Protein AF-A0A3C1ZC88-F1 (afdb_monomer)

Mean predicted aligned error: 15.08 Å

Sequence (121 aa):
KWYNFDIPVSKLQEFANPIYDNAGNYLDNAIALLSGGNQGVNVSLDAVFFYRKDAIPPTSLLGDVNNDSEVSVADVTALVNIILENEAPSVKDYPSADVNKDGEVSVADVTALVNILMEQE

Foldseek 3Di:
DDDDAAAECVVCCVVDVVSDPDPVPDPDDPDDDDQDPDPDGDDDDDDGHDDYPPDDDPDPAQCNQVRPRDRDVVSLVSLVCQQVVDPFDFCVNRVSQCNVVPGGRDVVSSVSSVVVVVVVD

Secondary structure (DSSP, 8-state):
--------HHHHTTT-SSS-S-GGG--S-SS-----SSTT------------TTSPPS-PPTT--SSSSS-SHHHHHHHHHHHHH-SS--TTT-TTT--S-SSS-SHHHHHHHHHHHHTT-

Nearest PDB structures (foldseek):
  2ccl-assembly2_D  TM=8.349E-01  e=1.855E-02  Acetivibrio thermocellus
  1ohz-assembly1_B  TM=7.914E-01  e=2.383E-01  Acetivibrio thermocellus
  8x39-assembly1_B  TM=7.759E-01  e=4.511E-01  Acetivibrio thermocellus DSM 1313

Structure (mmCIF, N/CA/C/O backbone):
data_AF-A0A3C1ZC88-F1
#
_entry.id   AF-A0A3C1ZC88-F1
#
loop_
_atom_site.group_PDB
_atom_site.id
_atom_site.type_symbol
_atom_site.label_atom_id
_atom_site.label_alt_id
_atom_site.label_comp_id
_atom_site.label_asym_id
_atom_site.label_entity_id
_atom_site.label_seq_id
_atom_site.pdbx_PDB_ins_code
_atom_site.Cartn_x
_atom_site.Cartn_y
_atom_site.Cartn_z
_atom_site.occupancy
_atom_site.B_iso_or_equiv
_atom_site.auth_seq_id
_atom_site.auth_comp_id
_atom_site.auth_asym_id
_atom_site.auth_atom_id
_atom_site.pdbx_PDB_model_num
ATOM 1 N N . LYS A 1 1 ? -13.629 1.654 32.586 1.00 45.28 1 LYS A N 1
ATOM 2 C CA . LYS A 1 1 ? -12.463 0.975 31.965 1.00 45.28 1 LYS A CA 1
ATOM 3 C C . LYS A 1 1 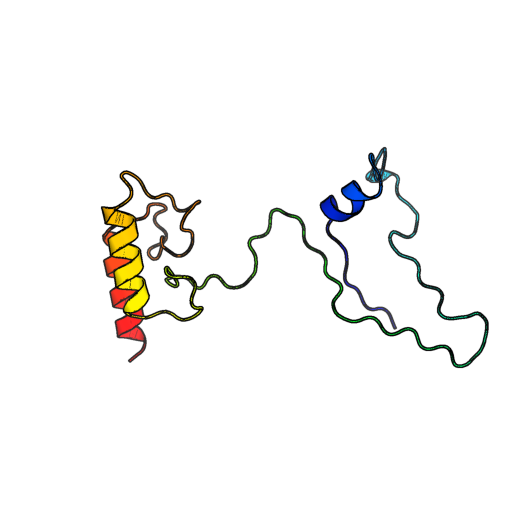? -11.879 1.944 30.951 1.00 45.28 1 LYS A C 1
ATOM 5 O O . LYS A 1 1 ? -12.672 2.653 30.348 1.00 45.28 1 LYS A O 1
ATOM 10 N N . TRP A 1 2 ? -10.558 2.009 30.814 1.00 32.59 2 TRP A N 1
ATOM 11 C CA . TRP A 1 2 ? -9.908 2.879 29.833 1.00 32.59 2 TRP A CA 1
ATOM 12 C C . TRP A 1 2 ? -9.701 2.118 28.524 1.00 32.59 2 TRP A C 1
ATOM 14 O O . TRP A 1 2 ? -9.357 0.938 28.556 1.00 32.59 2 TRP A O 1
ATOM 24 N N . TYR A 1 3 ? -9.921 2.806 27.411 1.00 43.22 3 TYR A N 1
ATOM 25 C CA . TYR A 1 3 ? -9.649 2.353 26.051 1.00 43.22 3 TYR A CA 1
ATOM 26 C C . TYR A 1 3 ? -8.935 3.504 25.344 1.00 43.22 3 TYR A C 1
ATOM 28 O O . TYR A 1 3 ? -9.270 4.661 25.606 1.00 43.22 3 TYR A O 1
ATOM 36 N N . ASN A 1 4 ? -7.947 3.200 24.505 1.00 40.81 4 ASN A N 1
ATOM 37 C CA . ASN A 1 4 ? -7.227 4.194 23.720 1.00 40.81 4 ASN A CA 1
ATOM 38 C C . ASN A 1 4 ? -7.357 3.919 22.216 1.00 40.81 4 ASN A C 1
ATOM 40 O O . ASN A 1 4 ? -7.612 2.803 21.771 1.00 40.81 4 ASN A O 1
ATOM 44 N N . PHE A 1 5 ? -7.235 5.020 21.498 1.00 52.06 5 PHE A N 1
ATOM 45 C CA . PHE A 1 5 ? -7.108 5.267 20.068 1.00 52.06 5 PHE A CA 1
ATOM 46 C C . PHE A 1 5 ? -6.570 6.725 20.004 1.00 52.06 5 PHE A C 1
ATOM 48 O O . PHE A 1 5 ? -6.690 7.425 21.010 1.00 52.06 5 PHE A O 1
ATOM 55 N N . ASP A 1 6 ? -6.068 7.277 18.894 1.00 45.88 6 ASP A N 1
ATOM 56 C CA . ASP A 1 6 ? -5.809 8.740 18.818 1.00 45.88 6 ASP A CA 1
ATOM 57 C C . ASP A 1 6 ? -6.251 9.335 17.461 1.00 45.88 6 ASP A C 1
ATOM 59 O O . ASP A 1 6 ? -7.153 8.798 16.824 1.00 45.88 6 ASP A O 1
ATOM 63 N N . ILE A 1 7 ? -5.672 10.461 17.018 1.00 58.91 7 ILE A N 1
ATOM 64 C CA . ILE A 1 7 ? -5.972 11.143 15.740 1.00 58.91 7 ILE A CA 1
ATOM 65 C C . ILE A 1 7 ? -4.657 11.692 15.142 1.00 58.91 7 ILE A C 1
ATOM 67 O O . ILE A 1 7 ? -3.809 12.163 15.904 1.00 58.91 7 ILE A O 1
ATOM 71 N N . PRO A 1 8 ? -4.439 11.683 13.806 1.00 57.41 8 PRO A N 1
ATOM 72 C CA . PRO A 1 8 ? -3.302 12.365 13.193 1.00 57.41 8 PRO A CA 1
ATOM 73 C C . PRO A 1 8 ? -3.171 13.834 13.599 1.00 57.41 8 PRO A C 1
ATOM 75 O O . PRO A 1 8 ? -4.096 14.625 13.411 1.00 57.41 8 PRO A O 1
ATOM 78 N N . VAL A 1 9 ? -1.971 14.243 14.027 1.00 61.53 9 VAL A N 1
ATOM 79 C CA . VAL A 1 9 ? -1.660 15.659 14.315 1.00 61.53 9 VAL A CA 1
ATOM 80 C C . VAL A 1 9 ? -1.942 16.548 13.098 1.00 61.53 9 VAL A C 1
ATOM 82 O O . VAL A 1 9 ? -2.493 17.633 13.249 1.00 61.53 9 VAL A O 1
ATOM 85 N N . SER A 1 10 ? -1.671 16.062 11.881 1.00 62.19 10 SER A N 1
ATOM 86 C CA . SER A 1 10 ? -1.981 16.792 10.645 1.00 62.19 10 SER A CA 1
ATOM 87 C C . SER A 1 10 ? -3.474 17.072 10.464 1.00 62.19 10 SER A C 1
ATOM 89 O O . SER A 1 10 ? -3.822 18.088 9.875 1.00 62.19 10 SER A O 1
ATOM 91 N N . LYS A 1 11 ? -4.361 16.206 10.978 1.00 65.19 11 LYS A N 1
ATOM 92 C CA . LYS A 1 11 ? -5.811 16.400 10.859 1.00 65.19 11 LYS A CA 1
ATOM 93 C C . LYS A 1 11 ? -6.330 17.443 11.846 1.00 65.19 11 LYS A C 1
ATOM 95 O O . LYS A 1 11 ? -7.227 18.203 11.505 1.00 65.19 11 LYS A O 1
ATOM 100 N N . LEU A 1 12 ? -5.724 17.533 13.031 1.00 61.66 12 LEU A N 1
ATOM 101 C CA . LEU A 1 12 ? -6.000 18.597 14.004 1.00 61.66 12 LEU A CA 1
ATOM 102 C C . LEU A 1 12 ? -5.572 19.981 13.470 1.00 61.66 12 LEU A C 1
ATOM 104 O O . LEU A 1 12 ? -6.235 20.982 13.733 1.00 61.66 12 LEU A O 1
ATOM 108 N N . GLN A 1 13 ? -4.512 20.019 12.658 1.00 66.75 13 GLN A N 1
AT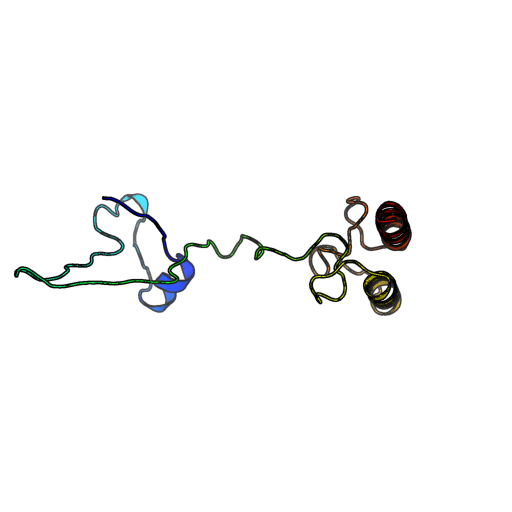OM 109 C CA . GLN A 1 13 ? -3.932 21.221 12.036 1.00 66.75 13 GLN A CA 1
ATOM 110 C C . GLN A 1 13 ? -4.865 21.913 11.027 1.00 66.75 13 GLN A C 1
ATOM 112 O O . GLN A 1 13 ? -4.723 23.106 10.769 1.00 66.75 13 GLN A O 1
ATOM 117 N N . GLU A 1 14 ? -5.833 21.177 10.474 1.00 71.19 14 GLU A N 1
ATOM 118 C CA . GLU A 1 14 ? -6.883 21.721 9.604 1.00 71.19 14 GLU A CA 1
ATOM 119 C C . GLU A 1 14 ? -7.959 22.496 10.389 1.00 71.19 14 GLU A C 1
ATOM 121 O O . GLU A 1 14 ? -8.638 23.349 9.818 1.00 71.19 14 GLU A O 1
ATOM 126 N N . PHE A 1 15 ? -8.113 22.219 11.691 1.00 57.03 15 PHE A N 1
ATOM 127 C CA . PHE A 1 15 ? -9.117 22.846 12.561 1.00 57.03 15 PHE A CA 1
ATOM 128 C C . PHE A 1 15 ? -8.540 23.948 13.465 1.00 57.03 15 PHE A C 1
ATOM 130 O O . PHE A 1 15 ? -9.291 24.813 13.916 1.00 57.03 15 PHE A O 1
ATOM 137 N N . ALA A 1 16 ? -7.226 23.949 13.712 1.00 54.78 16 ALA A N 1
ATOM 138 C CA . ALA A 1 16 ? -6.517 25.010 14.427 1.00 54.78 16 ALA A CA 1
ATOM 139 C C . ALA A 1 16 ? -5.065 25.138 13.935 1.00 54.78 16 ALA A C 1
ATOM 141 O O . ALA A 1 16 ? -4.345 24.144 13.843 1.00 54.78 16 ALA A O 1
ATOM 142 N N . ASN A 1 17 ? -4.612 26.368 13.669 1.00 64.69 17 ASN A N 1
ATOM 143 C CA . ASN A 1 17 ? -3.221 26.649 13.318 1.00 64.69 17 ASN A CA 1
ATOM 144 C C . ASN A 1 17 ? -2.702 27.908 14.049 1.00 64.69 17 ASN A C 1
ATOM 146 O O . ASN A 1 17 ? -3.191 29.001 13.751 1.00 64.69 17 ASN A O 1
ATOM 150 N N . PRO A 1 18 ? -1.708 27.783 14.949 1.00 63.91 18 PRO A N 1
ATOM 151 C CA . PRO A 1 18 ? -1.123 26.528 15.439 1.00 63.91 18 PRO A CA 1
ATOM 152 C C . PRO A 1 18 ? -2.118 25.718 16.293 1.00 63.91 18 PRO A C 1
ATOM 154 O O . PRO A 1 18 ? -3.017 26.281 16.908 1.00 63.91 18 PRO A O 1
ATOM 157 N N . ILE A 1 19 ? -1.952 24.389 16.349 1.00 63.78 19 ILE A N 1
ATOM 158 C CA . ILE A 1 19 ? -2.729 23.526 17.269 1.00 63.78 19 ILE A CA 1
ATOM 159 C C . ILE A 1 19 ? -2.284 23.783 18.715 1.00 63.78 19 ILE A C 1
ATOM 161 O O . ILE A 1 19 ? -3.104 23.922 19.617 1.00 63.78 19 ILE A O 1
ATOM 165 N N . TYR A 1 20 ? -0.965 23.849 18.915 1.00 65.12 20 TYR A N 1
ATOM 166 C CA . TYR A 1 20 ? -0.309 24.135 20.184 1.00 65.12 20 TYR A CA 1
ATOM 167 C C . TYR A 1 20 ? 0.884 25.055 19.909 1.00 65.12 20 TYR A C 1
ATOM 169 O O . TYR A 1 20 ? 1.767 24.682 19.136 1.00 65.12 20 TYR A O 1
ATOM 177 N N . ASP A 1 21 ? 0.952 26.215 20.567 1.00 63.12 21 ASP A N 1
ATOM 178 C CA . ASP A 1 21 ? 2.109 27.126 20.470 1.00 63.12 21 ASP A CA 1
ATOM 179 C C . ASP A 1 21 ? 3.399 26.485 21.014 1.00 63.12 21 ASP A C 1
ATOM 181 O O . ASP A 1 21 ? 4.509 26.812 20.598 1.00 63.12 21 ASP A O 1
ATOM 185 N N . ASN A 1 22 ? 3.250 25.544 21.951 1.00 63.00 22 ASN A N 1
ATOM 186 C CA . ASN A 1 22 ? 4.315 24.685 22.452 1.00 63.00 22 ASN A CA 1
ATOM 187 C C . ASN A 1 22 ? 3.717 23.349 22.923 1.00 63.00 22 ASN A C 1
ATOM 189 O O . ASN A 1 22 ? 3.082 23.285 23.976 1.00 63.00 22 ASN A O 1
ATOM 193 N N . ALA A 1 23 ? 3.948 22.273 22.167 1.00 58.81 23 ALA A N 1
ATOM 194 C CA . ALA A 1 23 ? 3.433 20.938 22.488 1.00 58.81 23 ALA A CA 1
ATOM 195 C C . ALA A 1 23 ? 3.948 20.378 23.832 1.00 58.81 23 ALA A C 1
ATOM 197 O O . ALA A 1 23 ? 3.280 19.545 24.436 1.00 58.81 23 ALA A O 1
ATOM 198 N N . GLY A 1 24 ? 5.093 20.857 24.337 1.00 61.69 24 GLY A N 1
ATOM 199 C CA . GLY A 1 24 ? 5.619 20.483 25.656 1.00 61.69 24 GLY A CA 1
ATOM 200 C C . GLY A 1 24 ? 4.862 21.095 26.842 1.00 61.69 24 GLY A C 1
ATOM 201 O O . GLY A 1 24 ? 5.086 20.681 27.975 1.00 61.69 24 GLY A O 1
ATOM 202 N N . ASN A 1 25 ? 3.963 22.055 26.589 1.00 54.12 25 ASN A N 1
ATOM 203 C CA . ASN A 1 25 ? 3.167 22.745 27.609 1.00 54.12 25 ASN A CA 1
ATOM 204 C C . ASN A 1 25 ? 1.683 22.327 27.606 1.00 54.12 25 ASN A C 1
ATOM 206 O O . ASN A 1 25 ? 0.891 22.902 28.354 1.00 54.12 25 ASN A O 1
ATOM 210 N N . TYR A 1 26 ? 1.277 21.371 26.764 1.00 62.44 26 TYR A N 1
ATOM 211 C CA . TYR A 1 26 ? -0.117 20.937 26.705 1.00 62.44 26 TYR A CA 1
ATOM 212 C C . TYR A 1 26 ? -0.440 19.978 27.861 1.00 62.44 26 TYR A C 1
ATOM 214 O O . TYR A 1 26 ? 0.013 18.837 27.882 1.00 62.44 26 TYR A O 1
ATOM 222 N N . LEU A 1 27 ? -1.211 20.470 28.835 1.00 62.84 27 LEU A N 1
ATOM 223 C CA . LEU A 1 27 ? -1.575 19.761 30.072 1.00 62.84 27 LEU A CA 1
ATOM 224 C C . LEU A 1 27 ? -3.084 19.452 30.175 1.00 62.84 27 LEU A C 1
ATOM 226 O O . LEU A 1 27 ? -3.560 19.107 31.254 1.00 62.84 27 LEU A O 1
ATOM 230 N N . ASP A 1 28 ? -3.836 19.607 29.081 1.00 62.25 28 ASP A N 1
ATOM 231 C CA . ASP A 1 28 ? -5.297 19.436 29.036 1.00 62.25 28 ASP A CA 1
ATOM 232 C C . ASP A 1 28 ? -5.709 18.230 28.159 1.00 62.25 28 ASP A C 1
ATOM 234 O O . ASP A 1 28 ? -4.878 17.490 27.630 1.00 62.25 28 ASP A O 1
ATOM 238 N N . ASN A 1 29 ? -7.012 17.996 28.029 1.00 60.69 29 ASN A N 1
ATOM 239 C CA . ASN A 1 29 ? -7.598 16.839 27.367 1.00 60.69 29 ASN A CA 1
ATOM 240 C C . ASN A 1 29 ? -7.665 17.040 25.846 1.00 60.69 29 ASN A C 1
ATOM 242 O O . ASN A 1 29 ? -8.510 17.792 25.358 1.00 60.69 29 ASN A O 1
ATOM 246 N N . ALA A 1 30 ? -6.849 16.297 25.088 1.00 64.75 30 ALA A N 1
ATOM 247 C CA . ALA A 1 30 ? -6.871 16.329 23.619 1.00 64.75 30 ALA A CA 1
ATOM 248 C C . ALA A 1 30 ? -8.241 15.937 23.026 1.00 64.75 30 ALA A C 1
ATOM 250 O O . ALA A 1 30 ? -8.631 16.438 21.974 1.00 64.75 30 ALA A O 1
ATOM 251 N N . ILE A 1 31 ? -8.978 15.058 23.717 1.00 68.25 31 ILE A N 1
ATOM 252 C CA . ILE A 1 31 ? -10.383 14.725 23.461 1.00 68.25 31 ILE A CA 1
ATOM 253 C C . ILE A 1 31 ? -11.068 14.532 24.819 1.00 68.25 31 ILE A C 1
ATOM 255 O O . ILE A 1 31 ? -10.571 13.785 25.661 1.00 68.25 31 ILE A O 1
ATOM 259 N N . ALA A 1 32 ? -12.230 15.155 25.023 1.00 68.44 32 ALA A N 1
ATOM 260 C CA . ALA A 1 32 ? -13.080 14.938 26.193 1.00 68.44 32 ALA A CA 1
ATOM 261 C C . ALA A 1 32 ? -14.520 14.642 25.754 1.00 68.44 32 ALA A C 1
ATOM 263 O O . ALA A 1 32 ? -15.108 15.397 24.982 1.00 68.44 32 ALA A O 1
ATOM 264 N N . LEU A 1 33 ? -15.098 13.546 26.256 1.00 68.00 33 LEU A N 1
ATOM 265 C CA . LEU A 1 33 ? -16.460 13.113 25.933 1.00 68.00 33 LEU A CA 1
ATOM 266 C C . LEU A 1 33 ? -17.243 12.848 27.220 1.00 68.00 33 LEU A C 1
ATOM 268 O O . LEU A 1 33 ? -16.907 11.948 27.989 1.00 68.00 33 LEU A O 1
ATOM 272 N N . LEU A 1 34 ? -18.304 13.625 27.447 1.00 66.81 34 LEU A N 1
ATOM 273 C CA . LEU A 1 34 ? -19.172 13.497 28.617 1.00 66.81 34 LEU A CA 1
ATOM 274 C C . LEU A 1 34 ? -20.505 12.844 28.233 1.00 66.81 34 LEU A C 1
ATOM 276 O O . LEU A 1 34 ? -21.410 13.501 27.721 1.00 66.81 34 LEU A O 1
ATOM 280 N 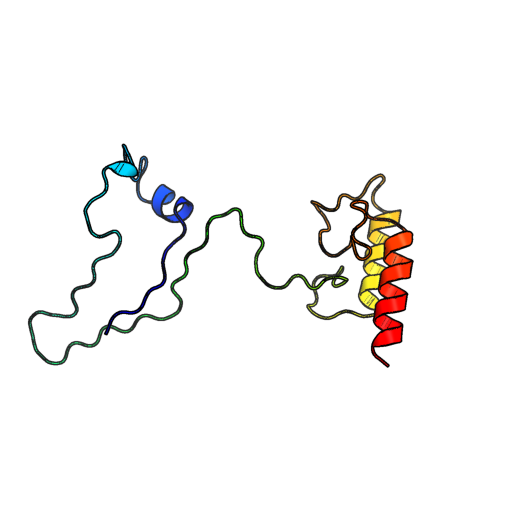N . SER A 1 35 ? -20.651 11.554 28.540 1.00 68.38 35 SER A N 1
ATOM 281 C CA . SER A 1 35 ? -21.905 10.808 28.361 1.00 68.38 35 SER A CA 1
ATOM 282 C C . SER A 1 35 ? -22.908 11.084 29.491 1.00 68.38 35 SER A C 1
ATOM 284 O O . SER A 1 35 ? -23.201 10.201 30.289 1.00 68.38 35 SER A O 1
ATOM 286 N N . GLY A 1 36 ? -23.432 12.315 29.545 1.00 59.44 36 GLY A N 1
ATOM 287 C CA . GLY A 1 36 ? -24.617 12.699 30.325 1.00 59.44 36 GLY A CA 1
ATOM 288 C C . GLY A 1 36 ? -24.478 12.746 31.857 1.00 59.44 36 GLY A C 1
ATOM 289 O O . GLY A 1 36 ? -24.031 11.811 32.508 1.00 59.44 36 GLY A O 1
ATOM 290 N N . GLY A 1 37 ? -24.990 13.815 32.476 1.00 64.19 37 GLY A N 1
ATOM 291 C CA . GLY A 1 37 ? -25.110 13.929 33.941 1.00 64.19 37 GLY A CA 1
ATOM 292 C C . GLY A 1 37 ? -26.244 13.101 34.574 1.00 64.19 37 GLY A C 1
ATOM 293 O O . GLY A 1 37 ? -26.586 13.342 35.726 1.00 64.19 37 GLY A O 1
ATOM 294 N N . ASN A 1 38 ? -26.848 12.168 33.830 1.00 65.38 38 ASN A N 1
ATOM 295 C CA . ASN A 1 38 ? -28.010 11.364 34.223 1.00 65.38 38 ASN A CA 1
ATOM 296 C C . ASN A 1 38 ? -27.778 9.882 33.882 1.00 65.38 38 ASN A C 1
ATOM 298 O O . ASN A 1 38 ? -27.055 9.560 32.941 1.00 65.38 38 ASN A O 1
ATOM 302 N N . GLN A 1 39 ? -28.423 8.972 34.616 1.00 73.69 39 GLN A N 1
ATOM 303 C CA . GLN A 1 39 ? -28.298 7.531 34.367 1.00 73.69 39 GLN A CA 1
ATOM 304 C C . GLN A 1 39 ? -28.899 7.122 33.009 1.00 73.69 39 GLN A C 1
ATOM 306 O O . GLN A 1 39 ? -29.974 7.588 32.637 1.00 73.69 39 GLN A O 1
ATOM 311 N N . GLY A 1 40 ? -28.227 6.202 32.307 1.00 70.12 40 GLY A N 1
ATOM 312 C CA . GLY A 1 40 ? -28.743 5.540 31.099 1.00 70.12 40 GLY A CA 1
ATOM 313 C C . GLY A 1 40 ? -28.277 6.102 29.750 1.00 70.12 40 GLY A C 1
ATOM 314 O O . GLY A 1 40 ? -28.720 5.602 28.719 1.00 70.12 40 GLY A O 1
ATOM 315 N N . VAL A 1 41 ? -27.390 7.104 29.717 1.00 75.00 41 VAL A N 1
ATOM 316 C CA . VAL A 1 41 ? -26.849 7.634 28.451 1.00 75.00 41 VAL A CA 1
ATOM 317 C C . VAL A 1 41 ? -25.721 6.740 27.930 1.00 75.00 41 VAL A C 1
ATOM 319 O O . VAL A 1 41 ? -24.689 6.593 28.586 1.00 75.00 41 VAL A O 1
ATOM 322 N N . ASN A 1 42 ? -25.908 6.183 26.732 1.00 75.31 42 ASN A N 1
ATOM 323 C CA . ASN A 1 42 ? -24.879 5.449 25.998 1.00 75.31 42 ASN A CA 1
ATOM 324 C C . ASN A 1 42 ? -24.184 6.373 24.988 1.00 75.31 42 ASN A C 1
ATOM 326 O O . ASN A 1 42 ? -24.846 6.968 24.140 1.00 75.31 42 ASN A O 1
ATOM 330 N N . VAL A 1 43 ? -22.852 6.415 25.029 1.00 73.88 43 VAL A N 1
ATOM 331 C CA . VAL A 1 43 ? -22.008 6.923 23.940 1.00 73.88 43 VAL A CA 1
ATOM 332 C C . VAL A 1 43 ? -21.269 5.735 23.339 1.00 73.88 43 VAL A C 1
ATOM 334 O O . VAL A 1 43 ? -20.496 5.067 24.023 1.00 73.88 43 VAL A O 1
ATOM 337 N N . SER A 1 44 ? -21.524 5.474 22.060 1.00 73.62 44 SER A N 1
ATOM 338 C CA . SER A 1 44 ? -20.817 4.485 21.249 1.00 73.62 44 SER A CA 1
ATOM 339 C C . SER A 1 44 ? -19.974 5.205 20.205 1.00 73.62 44 SER A C 1
ATOM 341 O O . SER A 1 44 ? -20.502 6.013 19.441 1.00 73.62 44 SER A O 1
ATOM 343 N N . LEU A 1 45 ? -18.686 4.885 20.165 1.00 70.19 45 LEU A N 1
ATOM 344 C CA . LEU A 1 45 ? -17.781 5.244 19.080 1.00 70.19 45 LEU A CA 1
ATOM 345 C C . LEU A 1 45 ? -17.375 3.963 18.362 1.00 70.19 45 LEU A C 1
ATOM 347 O O . LEU A 1 45 ? -17.222 2.925 19.005 1.00 70.19 45 LEU A O 1
ATOM 351 N N . ASP A 1 46 ? -17.154 4.071 17.062 1.00 70.12 46 ASP A N 1
ATOM 352 C CA . ASP A 1 46 ? -16.510 3.048 16.249 1.00 70.12 46 ASP A CA 1
ATOM 353 C C . ASP A 1 46 ? -15.506 3.742 15.314 1.00 70.12 46 ASP A C 1
ATOM 355 O O . ASP A 1 46 ? -15.658 4.933 15.033 1.00 70.12 46 ASP A O 1
ATOM 359 N N . ALA A 1 47 ? -14.483 3.011 14.869 1.00 59.12 47 ALA A N 1
ATOM 360 C CA . ALA A 1 47 ? -13.489 3.446 13.885 1.00 59.12 47 ALA A CA 1
ATOM 361 C C . ALA A 1 47 ? -12.837 4.829 14.147 1.00 59.12 47 ALA A C 1
ATOM 363 O O . ALA A 1 47 ? -13.029 5.779 13.386 1.00 59.12 47 ALA A O 1
ATOM 364 N N . VAL A 1 48 ? -12.003 4.941 15.189 1.00 66.94 48 VAL A N 1
ATOM 365 C CA . VAL A 1 48 ? -11.208 6.157 15.458 1.00 66.94 48 VAL A CA 1
ATOM 366 C C . VAL A 1 48 ? -9.720 5.799 15.509 1.00 66.94 48 VAL A C 1
ATOM 368 O O . VAL A 1 48 ? -9.359 4.826 16.165 1.00 66.94 48 VAL A O 1
ATOM 371 N N . PHE A 1 49 ? -8.860 6.527 14.783 1.00 60.16 49 PHE A N 1
ATOM 372 C CA . PHE A 1 49 ? -7.493 6.069 14.498 1.00 60.16 49 PHE A CA 1
ATOM 373 C C . PHE A 1 49 ? -6.436 7.156 14.556 1.00 60.16 49 PHE A C 1
ATOM 375 O O . PHE A 1 49 ? -6.525 8.168 13.860 1.00 60.16 49 PHE A O 1
ATOM 382 N N . PHE A 1 50 ? -5.376 6.848 15.304 1.00 63.19 50 PHE A N 1
ATOM 383 C CA . PHE A 1 50 ? -4.113 7.557 15.228 1.00 63.19 50 PHE A CA 1
ATOM 384 C C . PHE A 1 50 ? -3.374 7.136 13.966 1.00 63.19 50 PHE A C 1
ATOM 386 O O . PHE A 1 50 ? -3.255 5.945 13.693 1.00 63.19 50 PHE A O 1
ATOM 393 N N . TYR A 1 51 ? -2.775 8.096 13.270 1.00 50.69 51 TYR A N 1
ATOM 394 C CA . TYR A 1 51 ? -1.535 7.836 12.551 1.00 50.69 51 TYR A CA 1
ATOM 395 C C . TYR A 1 51 ? -0.735 9.126 12.376 1.00 50.69 51 TYR A C 1
ATOM 397 O O . TYR A 1 51 ? -1.278 10.205 12.151 1.00 50.69 51 TYR A O 1
ATOM 405 N N . ARG A 1 52 ? 0.590 9.034 12.469 1.00 50.94 52 ARG A N 1
ATOM 406 C CA . ARG A 1 52 ? 1.460 10.073 11.914 1.00 50.94 52 ARG A CA 1
ATOM 407 C C . ARG A 1 52 ? 1.525 9.840 10.402 1.00 50.94 52 ARG A C 1
ATOM 409 O O . ARG A 1 52 ? 1.572 8.692 9.977 1.00 50.94 52 ARG A O 1
ATOM 416 N N . LYS A 1 53 ? 1.541 10.912 9.603 1.00 46.50 53 LYS A N 1
ATOM 417 C CA . LYS A 1 53 ? 1.515 10.862 8.124 1.00 46.50 53 LYS A CA 1
ATOM 418 C C . LYS A 1 53 ? 2.665 10.050 7.489 1.00 46.50 53 LYS A C 1
ATOM 420 O O . LYS A 1 53 ? 2.581 9.702 6.319 1.00 46.50 53 LYS A O 1
ATOM 425 N N . ASP A 1 54 ? 3.699 9.739 8.265 1.00 44.91 54 ASP A N 1
ATOM 426 C CA . ASP A 1 54 ? 4.958 9.149 7.800 1.00 44.91 54 ASP A CA 1
ATOM 427 C C . ASP A 1 54 ? 5.015 7.613 7.939 1.00 44.91 54 ASP A C 1
ATOM 429 O O . ASP A 1 54 ? 6.047 7.011 7.655 1.00 44.91 54 ASP A O 1
ATOM 433 N N . ALA A 1 55 ? 3.930 6.968 8.388 1.00 47.19 55 ALA A N 1
ATOM 434 C CA . ALA A 1 55 ? 3.797 5.512 8.371 1.00 47.19 55 ALA A CA 1
ATOM 435 C C . ALA A 1 55 ? 3.005 5.071 7.130 1.00 47.19 55 ALA A C 1
ATOM 437 O O . ALA A 1 5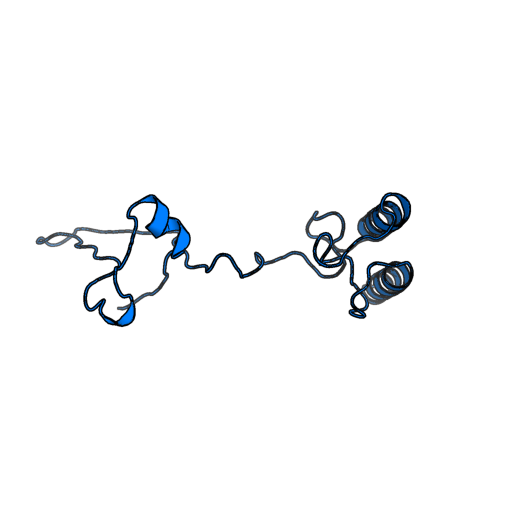5 ? 1.843 5.443 6.963 1.00 47.19 55 ALA A O 1
ATOM 438 N N . ILE A 1 56 ? 3.658 4.275 6.279 1.00 51.31 56 ILE A N 1
ATOM 439 C CA . ILE A 1 56 ? 3.074 3.595 5.112 1.00 51.31 56 ILE A CA 1
ATOM 440 C C . ILE A 1 56 ? 1.805 2.843 5.567 1.00 51.31 56 ILE A C 1
ATOM 442 O O . ILE A 1 56 ? 1.843 2.220 6.635 1.00 51.31 56 ILE A O 1
ATOM 446 N N . PRO A 1 57 ? 0.678 2.907 4.825 1.00 48.53 57 PRO A N 1
ATOM 447 C CA . PRO A 1 57 ? -0.525 2.167 5.195 1.00 48.53 57 PRO A CA 1
ATOM 448 C C . PRO A 1 57 ? -0.224 0.662 5.283 1.00 48.53 57 PRO A C 1
ATOM 450 O O . PRO A 1 57 ? 0.640 0.165 4.557 1.00 48.53 57 PRO A O 1
ATOM 453 N N . PRO A 1 58 ? -0.912 -0.087 6.160 1.00 53.12 58 PRO A N 1
ATOM 454 C CA . PRO A 1 58 ? -0.754 -1.533 6.184 1.00 53.12 58 PRO A CA 1
ATOM 455 C C . PRO A 1 58 ? -1.173 -2.130 4.829 1.00 53.12 58 PRO A C 1
ATOM 457 O O . PRO A 1 58 ? -2.119 -1.647 4.215 1.00 53.12 58 PRO A O 1
ATOM 460 N N . THR A 1 59 ? -0.472 -3.197 4.430 1.00 55.59 59 THR A N 1
ATOM 461 C CA . THR A 1 59 ? -0.757 -4.085 3.282 1.00 55.59 59 THR A CA 1
ATOM 462 C C . THR A 1 59 ? -0.587 -3.505 1.869 1.00 55.59 59 THR A C 1
ATOM 464 O O . THR A 1 59 ? -1.516 -3.524 1.073 1.00 55.59 59 THR A O 1
ATOM 467 N N . SER A 1 60 ? 0.639 -3.111 1.518 1.00 67.69 60 SER A N 1
ATOM 468 C CA . SER A 1 60 ? 1.203 -3.559 0.234 1.00 67.69 60 SER A CA 1
ATOM 469 C C . SER A 1 60 ? 2.049 -4.793 0.554 1.00 67.69 60 SER A C 1
ATOM 471 O O . SER A 1 60 ? 2.915 -4.731 1.436 1.00 67.69 60 SER A O 1
ATOM 473 N N . LEU A 1 61 ? 1.711 -5.944 -0.028 1.00 86.00 61 LEU A 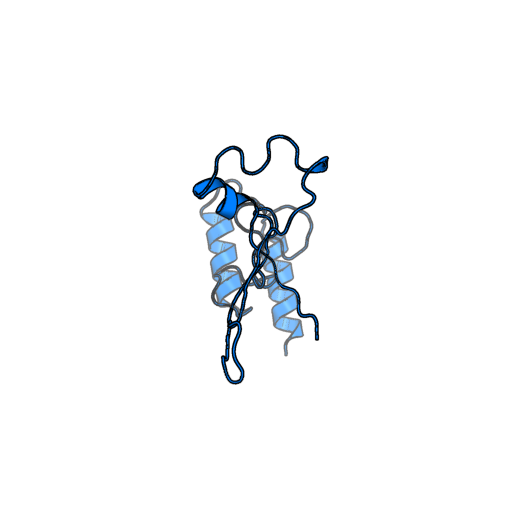N 1
ATOM 474 C CA . LEU A 1 61 ? 2.437 -7.191 0.216 1.00 86.00 61 LEU A CA 1
ATOM 475 C C . LEU A 1 61 ? 3.757 -7.161 -0.578 1.00 86.00 61 LEU A C 1
ATOM 477 O O . LEU A 1 61 ? 3.848 -6.569 -1.650 1.00 86.00 61 LEU A O 1
ATOM 481 N N . LEU A 1 62 ? 4.830 -7.746 -0.042 1.00 90.50 62 LEU A N 1
ATOM 482 C CA . LEU A 1 62 ? 6.100 -7.794 -0.769 1.00 90.50 62 LEU A CA 1
ATOM 483 C C . LEU A 1 62 ? 5.924 -8.679 -2.011 1.00 90.50 62 LEU A C 1
ATOM 485 O O . LEU A 1 62 ? 5.594 -9.854 -1.861 1.00 90.50 62 LEU A O 1
ATOM 489 N N . GLY A 1 63 ? 6.148 -8.122 -3.202 1.00 92.69 63 GLY A N 1
ATOM 490 C CA . GLY A 1 63 ? 5.843 -8.782 -4.471 1.00 92.69 63 GLY A CA 1
ATOM 491 C C . GLY A 1 63 ? 4.423 -8.560 -5.010 1.00 92.69 63 GLY A C 1
ATOM 492 O O . GLY A 1 63 ? 4.159 -9.029 -6.109 1.00 92.69 63 GLY A O 1
ATOM 493 N N . ASP A 1 64 ? 3.538 -7.852 -4.295 1.00 94.94 64 ASP A N 1
ATOM 494 C CA . ASP A 1 64 ? 2.241 -7.364 -4.809 1.00 94.94 64 ASP A CA 1
ATOM 495 C C . ASP A 1 64 ? 2.500 -6.044 -5.543 1.00 94.94 64 ASP A C 1
ATOM 497 O O . ASP A 1 64 ? 2.524 -4.950 -4.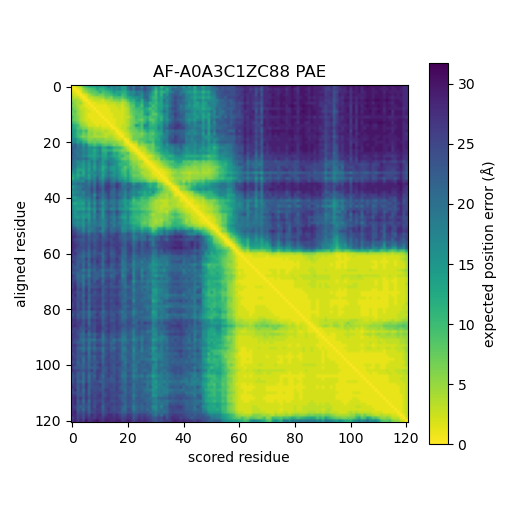969 1.00 94.94 64 ASP A O 1
ATOM 501 N N . VAL A 1 65 ? 2.852 -6.174 -6.818 1.00 94.88 65 VAL A N 1
ATOM 502 C CA . VAL A 1 65 ? 3.328 -5.083 -7.671 1.00 94.88 65 VAL A CA 1
ATOM 503 C C . VAL A 1 65 ? 2.157 -4.414 -8.388 1.00 94.88 65 VAL A C 1
ATOM 505 O O . VAL A 1 65 ? 2.216 -3.217 -8.685 1.00 94.88 65 VAL A O 1
ATOM 508 N N . ASN A 1 66 ? 1.072 -5.151 -8.644 1.00 93.69 66 ASN A N 1
ATOM 509 C CA . ASN A 1 66 ? -0.129 -4.600 -9.269 1.00 93.69 66 ASN A CA 1
ATOM 510 C C . ASN A 1 66 ? -1.108 -3.946 -8.257 1.00 93.69 66 ASN A C 1
ATOM 512 O O . ASN A 1 66 ? -1.955 -3.156 -8.679 1.00 93.69 66 ASN A O 1
ATOM 516 N N . ASN A 1 67 ? -0.914 -4.161 -6.947 1.00 91.38 67 ASN A N 1
ATOM 517 C CA . ASN A 1 67 ? -1.745 -3.692 -5.828 1.00 91.38 67 ASN A CA 1
ATOM 518 C C . ASN A 1 67 ? -3.159 -4.313 -5.790 1.00 91.38 67 ASN A C 1
ATOM 520 O O . ASN A 1 67 ? -4.114 -3.653 -5.366 1.00 91.38 67 ASN A O 1
ATOM 524 N N . ASP A 1 68 ? -3.313 -5.568 -6.227 1.00 90.94 68 ASP A N 1
ATOM 525 C CA . ASP A 1 68 ? -4.564 -6.339 -6.143 1.00 90.94 68 ASP A CA 1
ATOM 526 C C . ASP A 1 68 ? -4.730 -7.125 -4.827 1.00 90.94 68 ASP A C 1
ATOM 528 O O . ASP A 1 68 ? -5.813 -7.654 -4.563 1.00 90.94 68 ASP A O 1
ATOM 532 N N . SER A 1 69 ? -3.729 -7.054 -3.936 1.00 90.12 69 SER A N 1
ATOM 533 C CA . SER A 1 69 ? -3.645 -7.738 -2.632 1.00 90.12 69 SER A CA 1
ATOM 534 C C . SER A 1 69 ? -3.340 -9.241 -2.681 1.00 90.12 69 SER A C 1
ATOM 536 O O . SER A 1 69 ? -3.376 -9.893 -1.631 1.00 90.12 69 SER A O 1
ATOM 538 N N . GLU A 1 70 ? -2.995 -9.791 -3.845 1.00 90.62 70 GLU A N 1
ATOM 539 C CA . GLU A 1 70 ? -2.425 -11.131 -4.002 1.00 90.62 70 GLU A CA 1
ATOM 540 C C . GLU A 1 70 ? -0.938 -11.039 -4.423 1.00 90.62 70 GLU A C 1
ATOM 542 O O . GLU A 1 70 ? -0.407 -9.963 -4.675 1.00 90.62 70 GLU A O 1
ATOM 547 N N . VAL A 1 71 ? -0.214 -12.163 -4.419 1.00 93.69 71 VAL A N 1
ATOM 548 C CA . VAL A 1 71 ? 1.136 -12.260 -5.011 1.00 93.69 71 VAL A CA 1
ATOM 549 C C . VAL A 1 71 ? 1.097 -13.399 -6.006 1.00 93.69 71 VAL A C 1
ATOM 551 O O . VAL A 1 71 ? 0.930 -14.557 -5.625 1.00 93.69 71 VAL A O 1
ATOM 554 N N . SER A 1 72 ? 1.199 -13.068 -7.2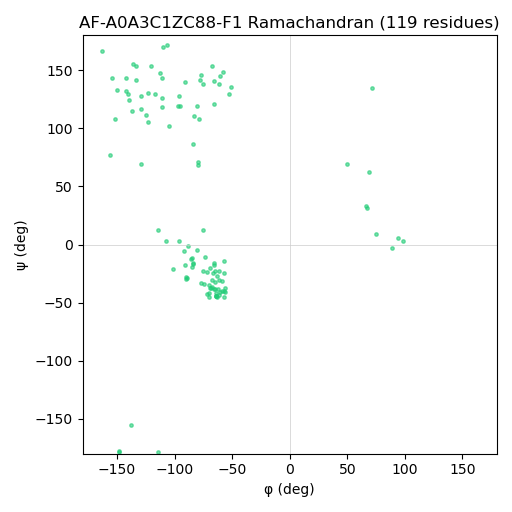89 1.00 95.44 72 SER A N 1
ATOM 555 C CA . SER A 1 72 ? 0.883 -13.990 -8.374 1.00 95.44 72 SER A CA 1
ATOM 556 C C . SER A 1 72 ? 1.740 -13.756 -9.627 1.00 95.44 72 SER A C 1
ATOM 558 O O . SER A 1 72 ? 2.605 -12.885 -9.700 1.00 95.44 72 SER A O 1
ATOM 560 N N . VAL A 1 73 ? 1.471 -14.526 -10.685 1.00 96.12 73 VAL A N 1
ATOM 561 C CA . VAL A 1 73 ? 2.079 -14.308 -12.012 1.00 96.12 73 VAL A CA 1
ATOM 562 C C . VAL A 1 73 ? 1.632 -12.969 -12.644 1.00 96.12 73 VAL A C 1
ATOM 564 O O . VAL A 1 73 ? 2.300 -12.457 -13.549 1.00 96.12 73 VAL A O 1
ATOM 567 N N . ALA A 1 74 ? 0.540 -12.357 -12.164 1.00 96.75 74 ALA A N 1
ATOM 568 C CA . ALA A 1 74 ? 0.134 -11.019 -12.596 1.00 96.75 74 ALA A CA 1
ATOM 569 C C . ALA A 1 74 ? 1.174 -9.959 -12.188 1.00 96.75 74 ALA A C 1
ATOM 571 O O . ALA A 1 74 ? 1.512 -9.090 -12.995 1.00 96.75 74 ALA A O 1
ATOM 572 N N . ASP A 1 75 ? 1.761 -10.090 -10.999 1.00 97.44 75 ASP A N 1
ATOM 573 C CA . ASP A 1 75 ? 2.784 -9.184 -10.468 1.00 97.44 75 ASP A CA 1
ATOM 574 C C . ASP A 1 75 ? 4.102 -9.273 -11.221 1.00 97.44 75 ASP A C 1
ATOM 576 O O . ASP A 1 75 ? 4.720 -8.252 -11.507 1.00 97.44 75 ASP A O 1
ATOM 580 N N . VAL A 1 76 ? 4.489 -10.478 -11.652 1.00 97.75 76 VAL A N 1
ATOM 581 C CA . VAL A 1 76 ? 5.634 -10.675 -12.556 1.00 97.75 76 VAL A CA 1
ATOM 582 C C . VAL A 1 76 ? 5.446 -9.864 -13.842 1.00 97.75 76 VAL A C 1
ATOM 584 O O . VAL A 1 76 ? 6.388 -9.242 -14.332 1.00 97.75 76 VAL A O 1
ATOM 587 N N . THR A 1 77 ? 4.221 -9.818 -14.372 1.00 97.62 77 THR A N 1
ATOM 588 C CA . THR A 1 77 ? 3.906 -9.037 -15.577 1.00 97.62 77 THR A CA 1
ATOM 589 C C . THR A 1 77 ? 3.920 -7.532 -15.289 1.00 97.62 77 THR A C 1
ATOM 591 O O . THR A 1 77 ? 4.482 -6.765 -16.071 1.00 97.62 77 THR A O 1
ATOM 594 N N . ALA A 1 78 ? 3.355 -7.100 -14.157 1.00 97.31 78 ALA A N 1
ATOM 595 C CA . ALA A 1 78 ? 3.371 -5.700 -13.731 1.00 97.31 78 ALA A CA 1
ATOM 596 C C . ALA A 1 78 ? 4.804 -5.181 -13.505 1.00 97.31 78 ALA A C 1
ATOM 598 O O . ALA A 1 78 ? 5.153 -4.104 -13.988 1.00 97.31 78 ALA A O 1
ATOM 599 N N . LEU A 1 79 ? 5.654 -5.979 -12.855 1.00 97.44 79 LEU A N 1
ATOM 600 C CA . LEU A 1 79 ? 7.057 -5.673 -12.588 1.00 97.44 79 LEU A CA 1
ATOM 601 C C . LEU A 1 79 ? 7.876 -5.541 -13.876 1.00 97.44 79 LEU A C 1
ATOM 603 O O . LEU A 1 79 ? 8.615 -4.572 -14.041 1.00 97.44 79 LEU A O 1
ATOM 607 N N . VAL A 1 80 ? 7.699 -6.466 -14.826 1.00 97.75 80 VAL A N 1
ATOM 608 C CA . VAL A 1 80 ? 8.344 -6.376 -16.146 1.00 97.75 80 VAL A CA 1
ATOM 609 C C . VAL A 1 80 ? 7.915 -5.106 -16.886 1.00 97.75 80 VAL A C 1
ATOM 611 O O . VAL A 1 80 ? 8.770 -4.434 -17.460 1.00 97.75 80 VAL A O 1
ATOM 614 N N . ASN A 1 81 ? 6.635 -4.726 -16.834 1.00 97.75 81 ASN A N 1
ATOM 615 C CA . ASN A 1 81 ? 6.173 -3.477 -17.446 1.00 97.75 81 ASN A CA 1
ATOM 616 C C . ASN A 1 81 ? 6.806 -2.247 -16.773 1.00 97.75 81 ASN A C 1
ATOM 618 O O . ASN A 1 81 ? 7.310 -1.376 -17.475 1.00 97.75 81 ASN A O 1
ATOM 622 N N . ILE A 1 82 ? 6.876 -2.198 -15.436 1.00 96.50 82 ILE A N 1
ATOM 623 C CA . ILE A 1 82 ? 7.532 -1.101 -14.698 1.00 96.50 82 ILE A CA 1
ATOM 624 C C . ILE A 1 82 ? 8.997 -0.935 -15.129 1.00 96.50 82 ILE A C 1
ATOM 626 O O . ILE A 1 82 ? 9.422 0.189 -15.393 1.00 96.50 82 ILE A O 1
ATOM 630 N N . ILE A 1 83 ? 9.743 -2.038 -15.251 1.00 96.50 83 ILE A N 1
ATOM 631 C CA . ILE A 1 83 ? 11.158 -2.047 -15.663 1.00 96.50 83 ILE A CA 1
ATOM 632 C C . ILE A 1 83 ? 11.344 -1.608 -17.128 1.00 96.50 83 ILE A C 1
ATOM 634 O O . ILE A 1 83 ? 12.380 -1.044 -17.471 1.00 96.50 83 ILE A O 1
ATOM 638 N N . LEU A 1 84 ? 10.368 -1.867 -18.005 1.00 96.44 84 LEU A N 1
ATOM 639 C CA . LEU A 1 84 ? 10.443 -1.513 -19.429 1.00 96.44 84 LEU A CA 1
ATOM 640 C C . LEU A 1 84 ? 9.914 -0.105 -19.747 1.00 96.44 84 LEU A C 1
ATOM 642 O O . LEU A 1 84 ? 10.363 0.501 -20.719 1.00 96.44 84 LEU A O 1
ATOM 646 N N . GLU A 1 85 ? 8.963 0.410 -18.965 1.00 96.44 85 GLU A N 1
ATOM 647 C CA . GLU A 1 85 ? 8.328 1.718 -19.187 1.00 96.44 85 GLU A CA 1
ATOM 648 C C . GLU A 1 85 ? 9.037 2.875 -18.459 1.00 96.44 85 GLU A C 1
ATOM 650 O O . GLU A 1 85 ? 8.849 4.034 -18.834 1.00 96.44 85 GLU A O 1
ATOM 655 N N . ASN A 1 86 ? 9.878 2.588 -17.457 1.00 92.06 86 ASN A N 1
ATOM 656 C CA . ASN A 1 86 ? 10.609 3.591 -16.678 1.00 92.06 86 ASN A CA 1
ATOM 657 C C . ASN A 1 86 ? 12.125 3.429 -16.866 1.00 92.06 86 ASN A C 1
ATOM 659 O O . ASN A 1 86 ? 12.664 2.353 -16.642 1.00 92.06 86 ASN A O 1
ATOM 663 N N . GLU A 1 87 ? 12.844 4.509 -17.199 1.00 88.25 87 GLU A N 1
ATOM 664 C CA . GLU A 1 87 ? 14.314 4.462 -17.364 1.00 88.25 87 GLU A CA 1
ATOM 665 C C . GLU A 1 87 ? 15.071 4.179 -16.050 1.00 88.25 87 GLU A C 1
ATOM 667 O O . GLU A 1 87 ? 16.202 3.697 -16.079 1.00 88.25 87 GLU A O 1
ATOM 672 N N . ALA A 1 88 ? 14.460 4.501 -14.904 1.00 89.25 88 ALA A N 1
ATOM 673 C CA . ALA A 1 88 ? 14.995 4.262 -13.565 1.00 89.25 88 ALA A CA 1
ATOM 674 C C . ALA A 1 88 ? 13.844 4.193 -12.533 1.00 89.25 88 ALA A C 1
ATOM 676 O O . ALA A 1 88 ? 13.589 5.184 -11.839 1.00 89.25 88 ALA A O 1
ATOM 677 N N . PRO A 1 89 ? 13.093 3.076 -12.452 1.00 93.06 89 PRO A N 1
ATOM 678 C CA . PRO A 1 89 ? 12.059 2.903 -11.433 1.00 93.06 89 PRO A CA 1
ATOM 679 C C . PRO A 1 89 ? 12.687 2.940 -10.033 1.00 93.06 89 PRO A C 1
ATOM 681 O O . PRO A 1 89 ? 13.754 2.370 -9.806 1.00 93.06 89 PRO A O 1
ATOM 684 N N . SER A 1 90 ? 12.039 3.625 -9.087 1.00 90.75 90 SER A N 1
ATOM 685 C CA . SER A 1 90 ? 12.563 3.784 -7.727 1.00 90.75 90 SER A CA 1
ATOM 686 C C . SER A 1 90 ? 11.729 3.014 -6.704 1.00 90.75 90 SER A C 1
ATOM 688 O O . SER A 1 90 ? 10.499 3.012 -6.769 1.00 90.75 90 SER A O 1
ATOM 690 N N . VAL A 1 91 ? 12.389 2.438 -5.693 1.00 89.81 91 VAL A N 1
ATOM 691 C CA . VAL A 1 91 ? 11.741 1.752 -4.553 1.00 89.81 91 VAL A CA 1
ATOM 692 C C . VAL A 1 91 ? 10.770 2.672 -3.800 1.00 89.81 91 VAL A C 1
ATOM 694 O O . VAL A 1 91 ? 9.827 2.222 -3.160 1.00 89.81 91 VAL A O 1
ATOM 697 N N . LYS A 1 92 ? 10.961 3.994 -3.882 1.00 88.44 92 LYS A N 1
ATOM 698 C CA . LYS A 1 92 ? 10.049 4.968 -3.274 1.00 88.44 92 LYS A CA 1
ATOM 699 C C . LYS A 1 92 ? 8.696 5.024 -3.993 1.00 88.44 92 LYS A C 1
ATOM 701 O O . LYS A 1 92 ? 7.682 5.267 -3.341 1.00 88.44 92 LYS A O 1
ATOM 706 N N . ASP A 1 93 ? 8.698 4.840 -5.310 1.00 88.25 93 ASP A N 1
ATOM 707 C CA . ASP A 1 93 ? 7.495 4.879 -6.144 1.00 88.25 93 ASP A CA 1
ATOM 708 C C . ASP A 1 93 ? 6.858 3.480 -6.261 1.00 88.25 93 ASP A C 1
ATOM 710 O O . AS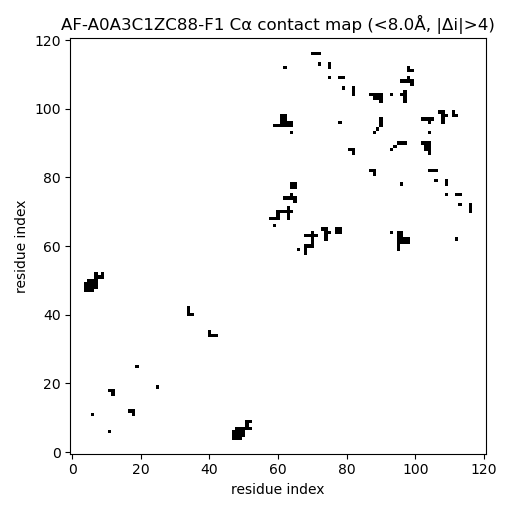P A 1 93 ? 5.635 3.371 -6.332 1.00 88.25 93 ASP A O 1
ATOM 714 N N . TYR A 1 94 ? 7.676 2.420 -6.187 1.00 91.31 94 TYR A N 1
ATOM 715 C CA . TYR A 1 94 ? 7.270 1.012 -6.274 1.00 91.31 94 TYR A CA 1
ATOM 716 C C . TYR A 1 94 ? 7.832 0.172 -5.099 1.00 91.31 94 TYR A C 1
ATOM 718 O O . TYR A 1 94 ? 8.704 -0.673 -5.300 1.00 91.31 94 TYR A O 1
ATOM 726 N N . PRO A 1 95 ? 7.366 0.374 -3.851 1.00 88.44 95 PRO A N 1
ATOM 727 C CA . PRO A 1 95 ? 7.968 -0.248 -2.662 1.00 88.44 95 PRO A CA 1
ATOM 728 C C . PRO A 1 95 ? 7.773 -1.767 -2.547 1.00 88.44 95 PRO A C 1
ATOM 730 O O . PRO A 1 95 ? 8.526 -2.414 -1.826 1.00 88.44 95 PRO A O 1
ATOM 733 N N . SER A 1 96 ? 6.788 -2.350 -3.234 1.00 92.12 96 SER A N 1
ATOM 734 C CA . SER A 1 96 ? 6.597 -3.806 -3.315 1.00 92.12 96 SER A CA 1
ATOM 735 C C . SER A 1 96 ? 7.426 -4.481 -4.410 1.00 92.12 96 SER A C 1
ATOM 737 O O . SER A 1 96 ? 7.511 -5.708 -4.418 1.00 92.12 96 SER A O 1
ATOM 739 N N . ALA A 1 97 ? 8.032 -3.696 -5.309 1.00 95.00 97 ALA A N 1
ATOM 740 C CA . ALA A 1 97 ? 8.814 -4.178 -6.444 1.00 95.00 97 ALA A CA 1
ATOM 741 C C . ALA A 1 97 ? 10.281 -4.497 -6.099 1.00 95.00 97 ALA A C 1
ATOM 743 O O . ALA A 1 97 ? 10.903 -5.250 -6.839 1.00 95.00 97 ALA A O 1
ATOM 744 N N . ASP A 1 98 ? 10.807 -3.972 -4.986 1.00 95.69 98 ASP A N 1
ATOM 745 C CA . ASP A 1 98 ? 12.104 -4.347 -4.390 1.00 95.69 98 ASP A CA 1
ATOM 746 C C . ASP A 1 98 ? 11.940 -5.660 -3.602 1.00 95.69 98 ASP A C 1
ATOM 748 O O . ASP A 1 98 ? 11.853 -5.702 -2.370 1.00 95.69 98 ASP A O 1
ATOM 752 N N . VAL A 1 99 ? 11.766 -6.751 -4.347 1.00 95.94 99 VAL A N 1
ATOM 753 C CA . VAL A 1 99 ? 11.463 -8.082 -3.809 1.00 95.94 99 VAL A CA 1
ATOM 754 C C . VAL A 1 99 ? 12.711 -8.697 -3.179 1.00 95.94 99 VAL A C 1
ATOM 756 O O . VAL A 1 99 ? 12.609 -9.411 -2.174 1.00 95.94 99 VAL A O 1
ATOM 759 N N . ASN A 1 100 ? 13.892 -8.413 -3.738 1.00 95.44 100 ASN A N 1
ATOM 760 C CA . ASN A 1 100 ? 15.158 -8.941 -3.239 1.00 95.44 100 ASN A CA 1
ATOM 761 C C . ASN A 1 100 ? 15.761 -8.113 -2.074 1.00 95.44 100 ASN A C 1
ATOM 763 O O . ASN A 1 100 ? 16.577 -8.656 -1.321 1.00 95.44 100 ASN A O 1
ATOM 767 N N . LYS A 1 101 ? 15.297 -6.868 -1.867 1.00 95.00 101 LYS A N 1
ATOM 768 C CA . LYS A 1 101 ? 15.731 -5.911 -0.828 1.00 95.00 101 LYS A CA 1
ATOM 769 C C . LYS A 1 101 ? 17.160 -5.396 -1.001 1.00 95.00 101 LYS A C 1
ATOM 771 O O . LYS A 1 101 ? 17.833 -5.116 -0.002 1.00 95.00 101 LYS A O 1
ATOM 776 N N . ASP A 1 102 ? 17.633 -5.283 -2.240 1.00 95.25 102 ASP A N 1
ATOM 777 C CA . ASP A 1 102 ? 18.912 -4.649 -2.577 1.00 95.25 102 ASP A CA 1
ATOM 778 C C . ASP A 1 102 ? 18.811 -3.118 -2.717 1.00 95.25 102 ASP A C 1
ATOM 780 O O . ASP A 1 102 ? 19.826 -2.427 -2.578 1.00 95.25 102 ASP A O 1
ATOM 784 N N . GLY A 1 103 ? 17.590 -2.582 -2.841 1.00 93.44 103 GLY A N 1
ATOM 785 C CA . GLY A 1 103 ? 17.315 -1.148 -2.919 1.00 93.44 103 GLY A CA 1
ATOM 786 C C . GLY A 1 103 ? 17.226 -0.590 -4.343 1.00 93.44 103 GLY A C 1
ATOM 787 O O . GLY A 1 103 ? 17.093 0.629 -4.500 1.00 93.44 103 GLY A O 1
ATOM 788 N N . GLU A 1 104 ? 17.279 -1.443 -5.364 1.00 94.69 104 GLU A N 1
ATOM 789 C CA . GLU A 1 104 ? 16.948 -1.125 -6.753 1.00 94.69 104 GLU A CA 1
ATOM 790 C C . GLU A 1 104 ? 15.591 -1.761 -7.141 1.00 94.69 104 GLU A C 1
ATOM 792 O O . GLU A 1 104 ? 14.982 -2.493 -6.369 1.00 94.69 104 GLU A O 1
ATOM 797 N N . VAL A 1 105 ? 15.052 -1.427 -8.320 1.00 96.88 105 VAL A N 1
ATOM 798 C CA . VAL A 1 105 ? 13.890 -2.128 -8.903 1.00 96.88 105 VAL A CA 1
ATOM 799 C C . VAL A 1 105 ? 14.321 -2.634 -10.270 1.00 96.88 105 VAL A C 1
ATOM 801 O O . VAL A 1 105 ? 14.506 -1.848 -11.200 1.00 96.88 105 VAL A O 1
ATOM 804 N N . SER A 1 106 ? 14.560 -3.939 -10.388 1.00 96.38 106 SER A N 1
ATOM 805 C CA . SER A 1 106 ? 15.300 -4.496 -11.520 1.00 96.38 106 SER A CA 1
ATOM 806 C C . SER A 1 106 ? 14.863 -5.912 -11.919 1.00 96.38 106 SER A C 1
ATOM 808 O O . SER A 1 106 ? 13.969 -6.533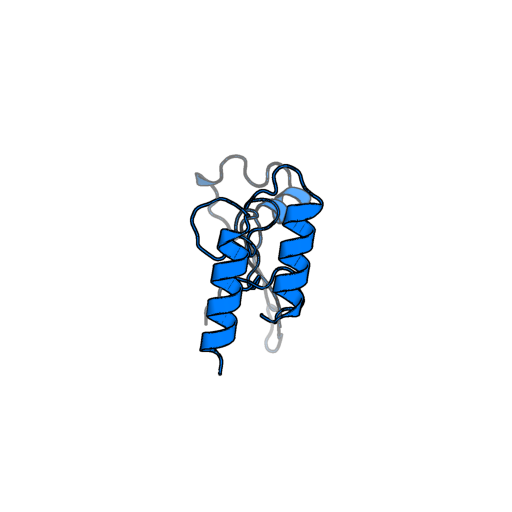 -11.348 1.00 96.38 106 SER A O 1
ATOM 810 N N . VAL A 1 107 ? 15.533 -6.477 -12.927 1.00 96.25 107 VAL A N 1
ATOM 811 C CA . VAL A 1 107 ? 15.319 -7.872 -13.359 1.00 96.25 107 VAL A CA 1
ATOM 812 C C . VAL A 1 107 ? 15.745 -8.886 -12.274 1.00 96.25 107 VAL A C 1
ATOM 814 O O . VAL A 1 107 ? 15.340 -10.053 -12.312 1.00 96.25 107 VAL A O 1
ATOM 817 N N . ALA A 1 108 ? 16.529 -8.462 -11.274 1.00 97.38 108 ALA A N 1
ATOM 818 C CA . ALA A 1 108 ? 16.836 -9.289 -10.110 1.00 97.38 108 ALA A CA 1
ATOM 819 C C . ALA A 1 108 ? 15.574 -9.566 -9.271 1.00 97.38 108 ALA A C 1
ATOM 821 O O . ALA A 1 108 ? 15.367 -10.703 -8.842 1.00 97.38 108 ALA A O 1
ATOM 822 N N . ASP A 1 109 ? 14.683 -8.583 -9.134 1.00 98.06 109 ASP A N 1
ATOM 823 C CA . ASP A 1 109 ? 13.412 -8.712 -8.416 1.00 98.06 109 ASP A CA 1
ATOM 824 C C . ASP A 1 109 ? 12.425 -9.620 -9.134 1.00 98.06 109 ASP A C 1
ATOM 826 O O . ASP A 1 109 ? 11.765 -10.433 -8.495 1.00 98.06 109 ASP A O 1
ATOM 830 N N . VAL A 1 110 ? 12.395 -9.577 -10.470 1.00 97.69 110 VAL A N 1
ATOM 831 C CA . VAL A 1 110 ? 11.626 -10.534 -11.287 1.00 97.69 110 VAL A CA 1
ATOM 832 C C . VAL A 1 110 ? 12.049 -11.971 -10.965 1.00 97.69 110 VAL A C 1
ATOM 834 O O . VAL A 1 110 ? 11.209 -12.858 -10.826 1.00 97.69 110 VAL A O 1
ATOM 837 N N . THR A 1 111 ? 13.353 -12.202 -10.793 1.00 97.44 111 THR A N 1
ATOM 838 C CA . THR A 1 111 ? 13.891 -13.524 -10.437 1.00 97.44 111 THR A CA 1
ATOM 839 C C . THR A 1 111 ? 13.530 -13.909 -8.997 1.00 97.44 111 THR A C 1
ATOM 841 O O . THR A 1 111 ? 13.146 -15.050 -8.744 1.00 97.44 111 THR A O 1
ATOM 844 N N . ALA A 1 112 ? 13.609 -12.966 -8.053 1.00 97.44 112 ALA A N 1
ATOM 845 C CA . ALA A 1 112 ? 13.221 -13.190 -6.661 1.00 97.44 112 ALA A CA 1
ATOM 846 C C . ALA A 1 112 ? 11.716 -13.486 -6.513 1.00 97.44 112 ALA A C 1
ATOM 848 O O . ALA A 1 112 ? 11.343 -14.418 -5.804 1.00 97.44 112 ALA A O 1
ATOM 849 N N . LEU A 1 113 ? 10.866 -12.760 -7.242 1.00 96.81 113 LEU A N 1
ATOM 850 C CA . LEU A 1 113 ? 9.416 -12.944 -7.264 1.00 96.81 113 LEU A CA 1
ATOM 851 C C . LEU A 1 113 ? 9.025 -14.317 -7.822 1.00 96.81 113 LEU A C 1
ATOM 853 O O . LEU A 1 113 ? 8.213 -15.014 -7.222 1.00 96.81 113 LEU A O 1
ATOM 857 N N . VAL A 1 114 ? 9.655 -14.759 -8.916 1.00 96.94 114 VAL A N 1
ATOM 858 C CA . VAL A 1 114 ? 9.431 -16.108 -9.465 1.00 96.94 114 VAL A CA 1
ATOM 859 C C . VAL A 1 114 ? 9.839 -17.201 -8.469 1.00 96.94 114 VAL A C 1
ATOM 861 O O . VAL A 1 114 ? 9.122 -18.191 -8.345 1.00 96.94 114 VAL A O 1
ATOM 864 N N . ASN A 1 115 ? 10.927 -17.024 -7.710 1.00 96.12 115 ASN A N 1
ATOM 865 C CA . ASN A 1 115 ? 11.297 -17.973 -6.653 1.00 96.12 115 ASN A CA 1
ATOM 866 C C . ASN A 1 115 ? 10.241 -18.030 -5.538 1.00 96.12 115 ASN A C 1
ATOM 868 O O . ASN A 1 115 ? 9.841 -19.124 -5.150 1.00 96.12 115 ASN A O 1
ATOM 872 N N . ILE A 1 116 ? 9.732 -16.878 -5.085 1.00 93.00 116 ILE A N 1
ATOM 873 C CA . ILE A 1 116 ? 8.651 -16.807 -4.086 1.00 93.00 116 ILE A CA 1
ATOM 874 C C . ILE A 1 116 ? 7.389 -17.532 -4.574 1.00 93.00 116 ILE A C 1
ATOM 876 O O . ILE A 1 116 ? 6.753 -18.225 -3.787 1.00 93.00 116 ILE A O 1
ATOM 880 N N . LEU A 1 117 ? 7.030 -17.407 -5.855 1.00 94.25 117 LEU A N 1
ATOM 881 C CA . LEU A 1 117 ? 5.876 -18.109 -6.429 1.00 94.25 117 LEU A CA 1
ATOM 882 C C . LEU A 1 117 ? 6.088 -19.631 -6.501 1.00 94.25 117 LEU A C 1
ATOM 884 O O . LEU A 1 117 ? 5.150 -20.380 -6.253 1.00 94.25 117 LEU A O 1
ATOM 888 N N . MET A 1 118 ? 7.308 -20.098 -6.790 1.00 92.62 118 MET A N 1
ATOM 889 C CA . MET A 1 118 ? 7.634 -21.534 -6.788 1.00 92.62 118 MET A CA 1
ATOM 890 C C . MET A 1 118 ? 7.693 -22.145 -5.377 1.00 92.62 118 MET A C 1
ATOM 892 O O . MET A 1 118 ? 7.527 -23.351 -5.236 1.00 92.62 118 MET A O 1
ATOM 896 N N . GLU A 1 119 ? 7.929 -21.344 -4.334 1.00 91.50 119 GLU A N 1
ATOM 897 C CA . GLU A 1 119 ? 7.912 -21.792 -2.930 1.00 91.50 119 GLU A CA 1
ATOM 898 C C . GLU A 1 119 ? 6.492 -21.889 -2.330 1.00 91.50 119 GLU A C 1
ATOM 900 O O . GLU A 1 119 ? 6.339 -22.335 -1.192 1.00 91.50 119 GLU A O 1
ATOM 905 N N . GLN A 1 120 ? 5.456 -21.475 -3.072 1.00 76.94 120 GLN A N 1
ATOM 906 C CA . GLN A 1 120 ? 4.049 -21.540 -2.650 1.00 76.94 120 GLN A CA 1
ATOM 907 C C . GLN A 1 120 ? 3.321 -22.832 -3.081 1.00 76.94 120 GLN A C 1
ATOM 909 O O . GLN A 1 120 ? 2.172 -23.026 -2.674 1.00 76.94 120 GLN A O 1
ATOM 914 N N . GLU A 1 121 ? 3.966 -23.701 -3.875 1.00 55.12 121 GLU A N 1
ATOM 915 C CA . GLU A 1 121 ? 3.453 -25.019 -4.315 1.00 55.12 121 GLU A CA 1
ATOM 916 C C . GLU A 1 121 ? 3.834 -26.182 -3.370 1.00 55.12 121 GLU A C 1
ATOM 918 O O . GLU A 1 121 ? 2.962 -27.062 -3.164 1.00 55.12 121 GLU A O 1
#

Radius of gyration: 22.75 Å; Cα contacts (8 Å, |Δi|>4): 112; chains: 1; bounding box: 48×52×54 Å

pLDDT: mean 76.98, std 18.22, range [32.59, 98.06]

Solvent-accessible surface area (backbone atoms only — not comparable to full-atom values): 7968 Å² total; per-residue (Å²): 137,91,83,89,70,50,63,28,66,73,64,50,47,78,79,32,82,72,75,56,98,50,74,92,71,70,85,72,75,95,74,82,83,82,59,58,102,53,92,85,55,83,79,87,84,76,96,66,58,56,48,64,94,85,59,80,74,87,82,73,45,83,34,19,51,72,71,84,83,56,72,53,75,66,18,53,52,40,46,54,48,48,57,72,76,34,100,76,52,45,39,89,84,40,65,23,44,33,51,70,68,84,73,56,45,50,76,65,18,54,53,42,42,52,52,55,60,64,72,73,115